Protein AF-A0A957RLX3-F1 (afdb_monomer)

Nearest PDB structures (foldseek):
  5x40-assembly1_B  TM=8.928E-01  e=3.290E-04  Rhodobacter capsulatus
  2yz2-assembly1_A  TM=9.128E-01  e=4.802E-04  Thermotoga maritima MSB8
  4p33-assembly1_A  TM=8.806E-01  e=9.017E-04  Escherichia coli K-12
  8bms-assembly1_B  TM=8.822E-01  e=8.467E-04  Lactobacillus delbrueckii subsp. bulgaricus ATCC 11842 = JCM 1002
  2qi9-assembly1_D  TM=7.342E-01  e=6.179E-04  Escherichia coli

Mean predicted aligned error: 9.69 Å

Radius of gyration: 21.74 Å; Cα contacts (8 Å, |Δi|>4): 178; chains: 1; bounding box: 53×35×50 Å

pLDDT: mean 87.29, std 7.04, range [61.09, 96.62]

Foldseek 3Di:
DLVVLVVVVVVCVVVVAQEEEAAQSCPPPDPVSLVVVLVVLVVSVVVNHHYHYHDPDLVSCLSHPQFDWEDEPNDTQDGGDGSPPDDSQVNVCSNVVHGDDPDDDDDDDDFAAWPDWDFQDWDADPVRHTQDGTDTDTDTHPDDDDDDDDPSNNPVVVD

Sequence (159 aa):
VGEQQRVEILKTLYRGADVLILDEPTAVLAPQEIDEMIATMRSLVTQGKSIIFISHKLHEVEAVADRITVLRKGRVTAQGLLMAGRTKHELAQLMVGRDVVFQVEKSPNTPGDVVLHMDGVKAVNNKGTPALRGVSLEVRAGEILGIAGVAGNGQSEMA

Solvent-accessible surface area (backbone atoms only — not comparable to full-atom values): 10080 Å² total; per-residue (Å²): 103,57,70,58,53,51,51,52,54,51,56,46,50,75,71,64,57,55,66,45,81,41,74,50,80,55,82,78,43,54,74,70,55,43,54,53,50,51,54,50,51,52,53,42,41,77,73,71,35,45,75,49,78,46,69,92,52,64,74,59,48,72,73,70,44,69,60,43,68,38,65,42,96,93,36,80,74,44,71,76,39,56,45,78,96,61,52,73,58,60,53,48,21,63,50,73,70,48,90,68,80,89,73,80,89,71,75,90,79,82,66,53,60,77,75,43,81,44,74,57,42,66,42,62,44,101,84,74,45,83,39,38,87,46,49,61,51,77,41,33,39,91,59,85,87,82,90,84,81,66,93,87,69,26,67,76,85,72,106

Structure (mmCIF, N/CA/C/O backbone):
data_AF-A0A957RLX3-F1
#
_entry.id   AF-A0A957RLX3-F1
#
loop_
_atom_site.group_PDB
_atom_site.id
_atom_site.type_symbol
_atom_site.label_atom_id
_atom_site.label_alt_id
_atom_site.label_comp_id
_atom_site.label_asym_id
_atom_site.label_entity_id
_atom_site.label_seq_id
_atom_site.pdbx_PDB_ins_code
_atom_site.Cartn_x
_atom_site.Cartn_y
_atom_site.Cartn_z
_atom_site.occupancy
_atom_site.B_iso_or_equiv
_atom_site.auth_seq_id
_atom_site.auth_comp_id
_atom_site.auth_asym_id
_atom_site.auth_atom_id
_atom_site.pdbx_PDB_model_num
ATOM 1 N N . VAL A 1 1 ? -6.884 9.700 -11.088 1.00 61.09 1 VAL A N 1
ATOM 2 C CA . VAL A 1 1 ? -7.876 8.803 -10.450 1.00 61.09 1 VAL A CA 1
ATOM 3 C C . VAL A 1 1 ? -8.046 9.144 -8.969 1.00 61.09 1 VAL A C 1
ATOM 5 O O . VAL A 1 1 ? -9.182 9.144 -8.512 1.00 61.09 1 VAL A O 1
ATOM 8 N N . GLY A 1 2 ? -6.992 9.580 -8.259 1.00 65.44 2 GLY A N 1
ATOM 9 C CA . GLY A 1 2 ? -7.095 10.066 -6.872 1.00 65.44 2 GLY A CA 1
ATOM 10 C C . GLY A 1 2 ? -8.160 11.140 -6.630 1.00 65.44 2 GLY A C 1
ATOM 11 O O . GLY A 1 2 ? -8.940 11.026 -5.688 1.00 65.44 2 GLY A O 1
ATOM 12 N N . GLU A 1 3 ? -8.296 12.114 -7.535 1.00 72.19 3 GLU A N 1
ATOM 13 C CA . GLU A 1 3 ? -9.350 13.139 -7.430 1.00 72.19 3 GLU A CA 1
ATOM 14 C C . GLU A 1 3 ? -10.774 12.561 -7.483 1.00 72.19 3 GLU A C 1
ATOM 16 O O . GLU A 1 3 ? -11.655 13.006 -6.750 1.00 72.19 3 GLU A O 1
ATOM 21 N N . GLN A 1 4 ? -11.010 11.518 -8.286 1.00 76.00 4 GLN A N 1
ATOM 22 C CA . GLN A 1 4 ? -12.311 10.840 -8.321 1.00 76.00 4 GLN A CA 1
ATOM 23 C C . GLN A 1 4 ? -12.577 10.101 -7.002 1.00 76.00 4 GLN A C 1
ATOM 25 O O . GLN A 1 4 ? -13.680 10.188 -6.465 1.00 76.00 4 GLN A O 1
ATOM 30 N N . GLN A 1 5 ? -11.554 9.447 -6.442 1.00 69.19 5 GLN A N 1
ATOM 31 C CA . GLN A 1 5 ? -11.631 8.754 -5.154 1.00 69.19 5 GLN A CA 1
ATOM 32 C C . GLN A 1 5 ? -12.013 9.714 -4.015 1.00 69.19 5 GLN A C 1
ATOM 34 O O . GLN A 1 5 ? -12.908 9.421 -3.220 1.00 69.19 5 GLN A O 1
ATOM 39 N N . ARG A 1 6 ? -11.382 10.897 -3.968 1.00 71.69 6 ARG A N 1
ATOM 40 C CA . ARG A 1 6 ? -11.696 11.952 -2.990 1.00 71.69 6 ARG A CA 1
ATOM 41 C C . ARG A 1 6 ? -13.144 12.413 -3.087 1.00 71.69 6 ARG A C 1
ATOM 43 O O . ARG A 1 6 ? -13.809 12.558 -2.061 1.00 71.69 6 ARG A O 1
ATOM 50 N N . VAL A 1 7 ? -13.648 12.612 -4.305 1.00 81.56 7 VAL A N 1
ATOM 51 C CA . VAL A 1 7 ? -15.042 13.015 -4.523 1.00 81.56 7 VAL A CA 1
ATOM 52 C C . VAL A 1 7 ? -16.014 11.947 -4.008 1.00 81.56 7 VAL A C 1
ATOM 54 O O . VAL A 1 7 ? -17.011 12.298 -3.382 1.00 81.56 7 VAL A O 1
ATOM 57 N N . GLU A 1 8 ? -15.736 10.654 -4.195 1.00 78.62 8 GLU A N 1
ATOM 58 C CA . GLU A 1 8 ? -16.578 9.578 -3.643 1.00 78.62 8 GLU A CA 1
ATOM 59 C C . GLU A 1 8 ? -16.588 9.553 -2.108 1.00 78.62 8 GLU A C 1
ATOM 61 O O . GLU A 1 8 ? -17.659 9.450 -1.496 1.00 78.62 8 GLU A O 1
ATOM 66 N N . ILE A 1 9 ? -15.421 9.714 -1.474 1.00 77.00 9 ILE A N 1
ATOM 67 C CA . ILE A 1 9 ? -15.310 9.799 -0.010 1.00 77.00 9 ILE A CA 1
ATOM 68 C C . ILE A 1 9 ? -16.137 10.987 0.505 1.00 77.00 9 ILE A C 1
ATOM 70 O O . ILE A 1 9 ? -16.989 10.819 1.380 1.00 77.00 9 ILE A O 1
ATOM 74 N N . LEU A 1 10 ? -15.961 12.172 -0.087 1.00 73.56 10 LEU A N 1
ATOM 75 C CA . LEU A 1 10 ? -16.691 13.386 0.293 1.00 73.56 10 LEU A CA 1
ATOM 76 C C . LEU A 1 10 ? -18.207 13.250 0.101 1.00 73.56 10 LEU A C 1
ATOM 78 O O . LEU A 1 10 ? -18.970 13.632 0.989 1.00 73.56 10 LEU A O 1
ATOM 82 N N . LYS A 1 11 ? -18.665 12.661 -1.012 1.00 82.56 11 LYS A N 1
ATOM 83 C CA . LYS A 1 11 ? -20.096 12.399 -1.250 1.00 82.56 11 LYS A CA 1
ATOM 84 C C . LYS A 1 11 ? -20.697 11.482 -0.188 1.00 82.56 11 LYS A C 1
ATOM 86 O O . LYS A 1 11 ? -21.838 11.687 0.223 1.00 82.56 11 LYS A O 1
ATOM 91 N N . THR A 1 12 ? -19.945 10.476 0.248 1.00 76.38 12 THR A N 1
ATOM 92 C CA . THR A 1 12 ? -20.392 9.511 1.261 1.00 76.38 12 THR A CA 1
ATOM 93 C C . THR A 1 12 ? -20.514 10.170 2.635 1.00 76.38 12 THR A C 1
ATOM 95 O O . THR A 1 12 ? -21.510 9.979 3.332 1.00 76.38 12 THR A O 1
ATOM 98 N N . LEU A 1 13 ? -19.554 11.024 2.993 1.00 70.69 13 LEU A N 1
ATOM 99 C CA . LEU A 1 13 ? -19.575 11.789 4.241 1.00 70.69 13 LEU A CA 1
ATOM 100 C C . LEU A 1 13 ? -20.684 12.838 4.273 1.00 70.69 13 LEU A C 1
ATOM 102 O O . LEU A 1 13 ? -21.364 12.971 5.287 1.00 70.69 13 LEU A O 1
ATOM 106 N N . TYR A 1 14 ? -20.915 13.538 3.159 1.00 72.62 14 TYR A N 1
ATOM 107 C CA . TYR A 1 14 ? -22.012 14.501 3.035 1.00 72.62 14 TYR A CA 1
ATOM 108 C C . TYR A 1 14 ? -23.380 13.854 3.298 1.00 72.62 14 TYR A C 1
ATOM 110 O O . TYR A 1 14 ? -24.280 14.481 3.847 1.00 72.62 14 TYR A O 1
ATOM 118 N N . ARG A 1 15 ? -23.528 12.569 2.956 1.00 81.00 15 ARG A N 1
ATOM 119 C CA . ARG A 1 15 ? -24.740 11.778 3.211 1.00 81.00 15 ARG A CA 1
ATOM 120 C C . ARG A 1 15 ? -24.861 11.270 4.653 1.00 81.00 15 ARG A C 1
ATOM 122 O O . ARG A 1 15 ? -25.782 10.513 4.939 1.00 81.00 15 ARG A O 1
ATOM 129 N N . GLY A 1 16 ? -23.961 11.675 5.550 1.00 79.25 16 GLY A N 1
ATOM 130 C CA . GLY A 1 16 ? -24.033 11.353 6.973 1.00 79.25 16 GLY A CA 1
ATOM 131 C C . GLY A 1 16 ? -23.573 9.939 7.329 1.00 79.25 16 GLY A C 1
ATOM 132 O O . GLY A 1 16 ? -23.953 9.440 8.379 1.00 79.25 16 GLY A O 1
ATOM 133 N N . ALA A 1 17 ? -22.769 9.277 6.491 1.00 86.38 17 ALA A N 1
ATOM 134 C CA . ALA A 1 17 ? -22.259 7.946 6.815 1.00 86.38 17 ALA A CA 1
ATOM 135 C C . ALA A 1 17 ? -21.390 7.970 8.086 1.00 86.38 17 ALA A C 1
ATOM 137 O O . ALA A 1 17 ? -20.499 8.813 8.216 1.00 86.38 17 ALA A O 1
ATOM 138 N N . ASP A 1 18 ? -21.627 7.034 9.006 1.00 89.00 18 ASP A N 1
ATOM 139 C CA . ASP A 1 18 ? -20.808 6.830 10.214 1.00 89.00 18 ASP A CA 1
ATOM 140 C C . ASP A 1 18 ? -19.757 5.731 10.039 1.00 89.00 18 ASP A C 1
ATOM 142 O O . ASP A 1 18 ? -18.738 5.726 10.730 1.00 89.00 18 ASP A O 1
ATOM 146 N N . VAL A 1 19 ? -19.985 4.831 9.077 1.00 91.88 19 VAL A N 1
ATOM 147 C CA . VAL A 1 19 ? -19.082 3.738 8.715 1.00 91.88 19 VAL A CA 1
ATOM 148 C C . VAL A 1 19 ? -18.776 3.810 7.223 1.00 91.88 19 VAL A C 1
ATOM 150 O O . VAL A 1 19 ? -19.692 3.850 6.402 1.00 91.88 19 VAL A O 1
ATOM 153 N N . LEU A 1 20 ? -17.492 3.805 6.871 1.00 91.19 20 LEU A N 1
ATOM 154 C CA . LEU A 1 20 ? -17.012 3.752 5.493 1.00 91.19 20 LEU A CA 1
ATOM 155 C C . LEU A 1 20 ? -16.363 2.394 5.231 1.00 91.19 20 LEU A C 1
ATOM 157 O O . LEU A 1 20 ? -15.551 1.937 6.030 1.00 91.19 20 LEU A O 1
ATOM 161 N N . ILE A 1 21 ? -16.690 1.765 4.103 1.00 92.56 21 ILE A N 1
ATOM 162 C CA . ILE A 1 21 ? -16.024 0.547 3.629 1.00 92.56 21 ILE A CA 1
ATOM 163 C C . ILE A 1 21 ? -15.280 0.907 2.351 1.00 92.56 21 ILE A C 1
ATOM 165 O O . ILE A 1 21 ? -15.893 1.368 1.389 1.00 92.56 21 ILE A O 1
ATOM 169 N N . LEU A 1 22 ? -13.965 0.725 2.359 1.00 90.81 22 LEU A N 1
ATOM 170 C CA . LEU A 1 22 ? -13.095 1.026 1.233 1.00 90.81 22 LEU A CA 1
ATOM 171 C C . LEU A 1 22 ? -12.440 -0.272 0.766 1.00 90.81 22 LEU A C 1
ATOM 173 O O . LEU A 1 22 ? -11.652 -0.859 1.507 1.00 90.81 22 LEU A O 1
ATOM 177 N N . ASP A 1 23 ? -12.784 -0.706 -0.446 1.00 90.75 23 ASP A N 1
ATOM 178 C CA . ASP A 1 23 ? -12.270 -1.937 -1.047 1.00 90.75 23 ASP A CA 1
ATOM 179 C C . ASP A 1 23 ? -11.167 -1.640 -2.064 1.00 90.75 23 ASP A C 1
ATOM 181 O O . ASP A 1 23 ? -11.415 -0.966 -3.064 1.00 90.75 23 ASP A O 1
ATOM 185 N N . GLU A 1 24 ? -9.939 -2.056 -1.745 1.00 90.00 24 GLU A N 1
ATOM 186 C CA . GLU A 1 24 ? -8.702 -1.784 -2.491 1.00 90.00 24 GLU A CA 1
ATOM 187 C C . GLU A 1 24 ? -8.612 -0.365 -3.094 1.00 90.00 24 GLU A C 1
ATOM 189 O O . GLU A 1 24 ? -8.296 -0.188 -4.277 1.00 90.00 24 GLU A O 1
ATOM 194 N N . PRO A 1 25 ? -8.847 0.697 -2.299 1.00 85.19 25 PRO A N 1
ATOM 195 C CA . PRO A 1 25 ? -9.000 2.049 -2.834 1.00 85.19 25 PRO A CA 1
ATOM 196 C C . PRO A 1 25 ? -7.694 2.643 -3.397 1.00 85.19 25 PRO A C 1
ATOM 198 O O . PRO A 1 25 ? -7.714 3.689 -4.035 1.00 85.19 25 PRO A O 1
ATOM 201 N N . THR A 1 26 ? -6.548 1.999 -3.175 1.00 85.44 26 THR A N 1
ATOM 202 C CA . THR A 1 26 ? -5.220 2.461 -3.609 1.00 85.44 26 THR A CA 1
ATOM 203 C C . THR A 1 26 ? -4.716 1.787 -4.881 1.00 85.44 26 THR A C 1
ATOM 205 O O . THR A 1 26 ? -3.579 2.031 -5.287 1.00 85.44 26 THR A O 1
ATOM 208 N N . ALA A 1 27 ? -5.496 0.891 -5.498 1.00 83.00 27 ALA A N 1
ATOM 209 C CA . ALA A 1 27 ? -5.030 0.056 -6.610 1.00 83.00 27 ALA A CA 1
ATOM 210 C C . ALA A 1 27 ? -4.460 0.869 -7.791 1.00 83.00 27 ALA A C 1
ATOM 212 O O . ALA A 1 27 ? -3.558 0.414 -8.489 1.00 83.00 27 ALA A O 1
ATOM 213 N N . VAL A 1 28 ? -4.960 2.091 -7.973 1.00 78.44 28 VAL A N 1
ATOM 214 C CA . VAL A 1 28 ? -4.675 3.000 -9.096 1.00 78.44 28 VAL A CA 1
ATOM 215 C C . VAL A 1 28 ? -4.024 4.314 -8.655 1.00 78.44 28 VAL A C 1
ATOM 217 O O . VAL A 1 28 ? -3.949 5.254 -9.445 1.00 78.44 28 VAL A O 1
ATOM 220 N N . LEU A 1 29 ? -3.594 4.394 -7.393 1.00 79.56 29 LEU A N 1
ATOM 221 C CA . LEU A 1 29 ? -3.003 5.594 -6.805 1.00 79.56 29 LEU A CA 1
ATOM 222 C C . LEU A 1 29 ? -1.476 5.508 -6.800 1.00 79.56 29 LEU A C 1
ATOM 224 O O . LEU A 1 29 ? -0.893 4.463 -6.502 1.00 79.56 29 LEU A O 1
ATOM 228 N N . ALA A 1 30 ? -0.827 6.629 -7.104 1.00 83.31 30 ALA A N 1
ATOM 229 C CA . ALA A 1 30 ? 0.602 6.807 -6.901 1.00 83.31 30 ALA A CA 1
ATOM 230 C C . ALA A 1 30 ? 0.935 6.870 -5.394 1.00 83.31 30 ALA A C 1
ATOM 232 O O . ALA A 1 30 ? 0.075 7.245 -4.598 1.00 83.31 30 ALA A O 1
ATOM 233 N N . PRO A 1 31 ? 2.184 6.581 -4.975 1.00 83.19 31 PRO A N 1
ATOM 234 C CA . PRO A 1 31 ? 2.562 6.573 -3.556 1.00 83.19 31 PRO A CA 1
ATOM 235 C C . PRO A 1 31 ? 2.183 7.851 -2.790 1.00 83.19 31 PRO A C 1
ATOM 237 O O . PRO A 1 31 ? 1.643 7.777 -1.695 1.00 83.19 31 PRO A O 1
ATOM 240 N N . GLN A 1 32 ? 2.374 9.019 -3.404 1.00 82.44 32 GLN A N 1
ATOM 241 C CA . GLN A 1 32 ? 2.021 10.311 -2.803 1.00 82.44 32 GLN A CA 1
ATOM 242 C C . GLN A 1 32 ? 0.500 10.472 -2.622 1.00 82.44 32 GLN A C 1
ATOM 244 O O . GLN A 1 32 ? 0.045 10.964 -1.594 1.00 82.44 32 GLN A O 1
ATOM 249 N N . GLU A 1 33 ? -0.300 10.010 -3.592 1.00 83.50 33 GLU A N 1
ATOM 250 C CA . GLU A 1 33 ? -1.768 10.028 -3.497 1.00 83.50 33 GLU A CA 1
ATOM 251 C C . GLU A 1 33 ? -2.269 9.085 -2.385 1.00 83.50 33 GLU A C 1
ATOM 253 O O . GLU A 1 33 ? -3.281 9.366 -1.740 1.00 83.50 33 GLU A O 1
ATOM 258 N N . ILE A 1 34 ? -1.556 7.980 -2.131 1.00 87.12 34 ILE A N 1
ATOM 259 C CA . ILE A 1 34 ? -1.855 7.058 -1.028 1.00 87.12 34 ILE A CA 1
ATOM 260 C C . ILE A 1 34 ? -1.644 7.760 0.317 1.00 87.12 34 ILE A C 1
ATOM 262 O O . ILE A 1 34 ? -2.535 7.703 1.165 1.00 87.12 34 ILE A O 1
ATOM 266 N N . ASP A 1 35 ? -0.526 8.464 0.503 1.00 87.25 35 ASP A N 1
ATOM 267 C CA . ASP A 1 35 ? -0.233 9.190 1.747 1.00 87.25 35 ASP A CA 1
ATOM 268 C C . ASP A 1 35 ? -1.315 10.239 2.070 1.00 87.25 35 ASP A C 1
ATOM 270 O O . ASP A 1 35 ? -1.787 10.344 3.207 1.00 87.25 35 ASP A O 1
ATOM 274 N N . GLU A 1 36 ? -1.781 10.974 1.057 1.00 86.06 36 GLU A N 1
ATOM 275 C CA . GLU A 1 36 ? -2.872 11.947 1.195 1.00 86.06 36 GLU A CA 1
ATOM 276 C C . GLU A 1 36 ? -4.213 11.286 1.553 1.00 86.06 36 GLU A C 1
ATOM 278 O O . GLU A 1 36 ? -4.970 11.790 2.395 1.00 86.06 36 GLU A O 1
ATOM 283 N N . MET A 1 37 ? -4.521 10.139 0.941 1.00 87.00 37 MET A N 1
ATOM 284 C CA . MET A 1 37 ? -5.716 9.366 1.275 1.00 87.00 37 MET A CA 1
ATOM 285 C C . MET A 1 37 ? -5.656 8.861 2.722 1.00 87.00 37 MET A C 1
ATOM 287 O O . MET A 1 37 ? -6.644 8.962 3.450 1.00 87.00 37 MET A O 1
ATOM 291 N N . ILE A 1 38 ? -4.493 8.381 3.170 1.00 88.69 38 ILE A N 1
ATOM 292 C CA . ILE A 1 38 ? -4.257 7.944 4.551 1.00 88.69 38 ILE A CA 1
ATOM 293 C C . ILE A 1 38 ? -4.473 9.095 5.537 1.00 88.69 38 ILE A C 1
ATOM 295 O O . ILE A 1 38 ? -5.179 8.927 6.536 1.00 88.69 38 ILE A O 1
ATOM 299 N N . ALA A 1 39 ? -3.925 10.277 5.249 1.00 89.12 39 ALA A N 1
ATOM 300 C CA . ALA A 1 39 ? -4.135 11.467 6.070 1.00 89.12 39 ALA A CA 1
ATOM 301 C C . ALA A 1 39 ? -5.625 11.840 6.167 1.00 89.12 39 ALA A C 1
ATOM 303 O O . ALA A 1 39 ? -6.130 12.136 7.254 1.00 89.12 39 ALA A O 1
ATOM 304 N N . THR A 1 40 ? -6.347 11.747 5.046 1.00 87.62 40 THR A N 1
ATOM 305 C CA . THR A 1 40 ? -7.796 11.986 4.992 1.00 87.62 40 THR A CA 1
ATOM 306 C C . THR A 1 40 ? -8.547 10.991 5.876 1.00 87.62 40 THR A C 1
ATOM 308 O O . THR A 1 40 ? -9.333 11.404 6.725 1.00 87.62 40 THR A O 1
ATOM 311 N N . MET A 1 41 ? -8.268 9.689 5.751 1.00 88.94 41 MET A N 1
ATOM 312 C CA . MET A 1 41 ? -8.905 8.650 6.569 1.00 88.94 41 MET A CA 1
ATOM 313 C C . MET A 1 41 ? -8.679 8.877 8.067 1.00 88.94 41 MET A C 1
ATOM 315 O O . MET A 1 41 ? -9.631 8.810 8.841 1.00 88.94 41 MET A O 1
ATOM 319 N N . ARG A 1 42 ? -7.453 9.228 8.478 1.00 89.75 42 ARG A N 1
ATOM 320 C CA . ARG A 1 42 ? -7.154 9.564 9.879 1.00 89.75 42 ARG A CA 1
ATOM 321 C C . ARG A 1 42 ? -7.978 10.753 10.371 1.00 89.75 42 ARG A C 1
ATOM 323 O O . ARG A 1 42 ? -8.525 10.690 11.467 1.00 89.75 42 ARG A O 1
ATOM 330 N N . SER A 1 43 ? -8.124 11.805 9.562 1.00 89.38 43 SER A N 1
ATOM 331 C CA . SER A 1 43 ? -8.977 12.947 9.915 1.00 89.38 43 SER A CA 1
ATOM 332 C C . SER A 1 43 ? -10.434 12.525 10.136 1.00 89.38 43 SER A C 1
ATOM 334 O O . SER A 1 43 ? -11.053 12.932 11.117 1.00 89.38 43 SER A O 1
ATOM 336 N N . LEU A 1 44 ? -10.972 11.646 9.291 1.00 88.44 44 LEU A N 1
ATOM 337 C CA . LEU A 1 44 ? -12.337 11.137 9.454 1.00 88.44 44 LEU A CA 1
ATOM 338 C C . LEU A 1 44 ? -12.501 10.325 10.740 1.00 88.44 44 LEU A C 1
ATOM 340 O O . LEU A 1 44 ? -13.491 10.503 11.449 1.00 88.44 44 LEU A O 1
ATOM 344 N N . VAL A 1 45 ? -11.511 9.501 11.086 1.00 91.00 45 VAL A N 1
ATOM 345 C CA . VAL A 1 45 ? -11.504 8.768 12.360 1.00 91.00 45 VAL A CA 1
ATOM 346 C C . VAL A 1 45 ? -11.516 9.731 13.547 1.00 91.00 45 VAL A C 1
ATOM 348 O O . VAL A 1 45 ? -12.308 9.551 14.469 1.00 91.00 45 VAL A O 1
ATOM 351 N N . THR A 1 46 ? -10.734 10.818 13.503 1.00 91.12 46 THR A N 1
ATOM 352 C CA . THR A 1 46 ? -10.769 11.842 14.569 1.00 91.12 46 THR A CA 1
ATOM 353 C C . THR A 1 46 ? -12.113 12.566 14.678 1.00 91.12 46 THR A C 1
ATOM 355 O O . THR A 1 46 ? -12.458 13.054 15.750 1.00 91.12 46 THR A O 1
ATOM 358 N N . GLN A 1 47 ? -12.902 12.594 13.602 1.00 89.88 47 GLN A N 1
ATOM 359 C CA . GLN A 1 47 ? -14.267 13.132 13.585 1.00 89.88 47 GLN A CA 1
ATOM 360 C C . GLN A 1 47 ? -15.320 12.104 14.046 1.00 89.88 47 GLN A C 1
ATOM 362 O O . GLN A 1 47 ? -16.519 12.351 13.921 1.00 89.88 47 GLN A O 1
ATOM 367 N N . GLY A 1 48 ? -14.895 10.948 14.569 1.00 90.75 48 GLY A N 1
ATOM 368 C CA . GLY A 1 48 ? -15.773 9.903 15.099 1.00 90.75 48 GLY A CA 1
ATOM 369 C C . GLY A 1 48 ? -16.277 8.905 14.056 1.00 90.75 48 GLY A C 1
ATOM 370 O O . GLY A 1 48 ? -17.163 8.107 14.358 1.00 90.75 48 GLY A O 1
ATOM 371 N N . LYS A 1 49 ? -15.738 8.930 12.831 1.00 91.00 49 LYS A N 1
ATOM 372 C CA . LYS A 1 49 ? -16.116 7.981 11.777 1.00 91.00 49 LYS A CA 1
ATOM 373 C C . LYS A 1 49 ? -15.349 6.671 11.922 1.00 91.00 49 LYS A C 1
ATOM 375 O O . LYS A 1 49 ? -14.180 6.654 12.290 1.00 91.00 49 LYS A O 1
ATOM 380 N N . SER A 1 50 ? -16.002 5.561 11.597 1.00 93.38 50 SER A N 1
ATOM 381 C CA . SER A 1 50 ? -15.370 4.241 11.534 1.00 93.38 50 SER A CA 1
ATOM 382 C C . SER A 1 50 ? -15.051 3.872 10.090 1.00 93.38 50 SER A C 1
ATOM 384 O O . SER A 1 50 ? -15.841 4.144 9.188 1.00 93.38 50 SER A O 1
ATOM 386 N N . ILE A 1 51 ? -13.905 3.231 9.856 1.00 93.56 51 ILE A N 1
ATOM 387 C CA . ILE A 1 51 ? -13.468 2.835 8.512 1.00 93.56 51 ILE A CA 1
ATOM 388 C C . ILE A 1 51 ? -13.098 1.351 8.511 1.00 93.56 51 ILE A C 1
ATOM 390 O O . ILE A 1 51 ? -12.307 0.896 9.333 1.00 93.56 51 ILE A O 1
ATOM 394 N N . ILE A 1 52 ? -13.657 0.604 7.563 1.00 94.88 52 ILE A N 1
ATOM 395 C CA . ILE A 1 52 ? -13.210 -0.734 7.181 1.00 94.88 52 ILE A CA 1
ATOM 396 C C . ILE A 1 52 ? -12.387 -0.572 5.907 1.00 94.88 52 ILE A C 1
ATOM 398 O O . ILE A 1 52 ? -12.919 -0.231 4.852 1.00 94.88 52 ILE A O 1
ATOM 402 N N . PHE A 1 53 ? -11.085 -0.806 6.022 1.00 94.25 53 PHE A N 1
ATOM 403 C CA . PHE A 1 53 ? -10.139 -0.702 4.920 1.00 94.25 53 PHE A CA 1
ATOM 404 C C . PHE A 1 53 ? -9.709 -2.100 4.475 1.00 94.25 53 PHE A C 1
ATOM 406 O O . PHE A 1 53 ? -9.125 -2.850 5.258 1.00 94.25 53 PHE A O 1
ATOM 413 N N . ILE A 1 54 ? -10.015 -2.458 3.230 1.00 94.00 54 ILE A N 1
ATOM 414 C CA . ILE A 1 54 ? -9.650 -3.742 2.634 1.00 94.00 54 ILE A CA 1
ATOM 415 C C . ILE A 1 54 ? -8.466 -3.493 1.704 1.00 94.00 54 ILE A C 1
ATOM 417 O O . ILE A 1 54 ? -8.552 -2.715 0.756 1.00 94.00 54 ILE A O 1
ATOM 421 N N . SER A 1 55 ? -7.341 -4.137 1.997 1.00 91.88 55 SER A N 1
ATOM 422 C CA . SER A 1 55 ? -6.136 -4.054 1.177 1.00 91.88 55 SER A CA 1
ATOM 423 C C . SER A 1 55 ? -5.322 -5.333 1.308 1.00 91.88 55 SER A C 1
ATOM 425 O O . SER A 1 55 ? -5.267 -5.958 2.369 1.00 91.88 55 SER A O 1
ATOM 427 N N . HIS A 1 56 ? -4.654 -5.706 0.221 1.00 90.81 56 HIS A N 1
ATOM 428 C CA . HIS A 1 56 ? -3.632 -6.749 0.212 1.00 90.81 56 HIS A CA 1
ATOM 429 C C . HIS A 1 56 ? -2.208 -6.174 0.337 1.00 90.81 56 HIS A C 1
ATOM 431 O O . HIS A 1 56 ? -1.229 -6.924 0.325 1.00 90.81 56 HIS A O 1
ATOM 437 N N . LYS A 1 57 ? -2.061 -4.848 0.457 1.00 89.25 57 LYS A N 1
ATOM 438 C CA . LYS A 1 57 ? -0.773 -4.161 0.564 1.00 89.25 57 LYS A CA 1
ATOM 439 C C . LYS A 1 57 ? -0.444 -3.873 2.029 1.00 89.25 57 LYS A C 1
ATOM 441 O O . LYS A 1 57 ? -0.979 -2.961 2.649 1.00 89.25 57 LYS A O 1
ATOM 446 N N . LEU A 1 58 ? 0.511 -4.626 2.568 1.00 89.06 58 LEU A N 1
ATOM 447 C CA . LEU A 1 58 ? 0.874 -4.570 3.990 1.00 89.06 58 LEU A CA 1
ATOM 448 C C . LEU A 1 58 ? 1.293 -3.181 4.495 1.00 89.06 58 LEU A C 1
ATOM 450 O O . LEU A 1 58 ? 0.937 -2.826 5.608 1.00 89.06 58 LEU A O 1
ATOM 454 N N . HIS A 1 59 ? 2.011 -2.393 3.691 1.00 86.31 59 HIS A N 1
ATOM 455 C CA . HIS A 1 59 ? 2.461 -1.056 4.106 1.00 86.31 59 HIS A CA 1
ATOM 456 C C . HIS A 1 59 ? 1.290 -0.093 4.361 1.00 86.31 59 HIS A C 1
ATOM 458 O O . HIS A 1 59 ? 1.375 0.768 5.229 1.00 86.31 59 HIS A O 1
ATOM 464 N N . GLU A 1 60 ? 0.183 -0.255 3.634 1.00 88.19 60 GLU A N 1
ATOM 465 C CA . GLU A 1 60 ? -1.027 0.543 3.836 1.00 88.19 60 GLU A CA 1
ATOM 466 C C . GLU A 1 60 ? -1.724 0.127 5.128 1.00 88.19 60 GLU A C 1
ATOM 468 O O . GLU A 1 60 ? -2.100 0.976 5.929 1.00 88.19 60 GLU A O 1
ATOM 473 N N . VAL A 1 61 ? -1.840 -1.187 5.356 1.00 89.75 61 VAL A N 1
ATOM 474 C CA . VAL A 1 61 ? -2.418 -1.755 6.582 1.00 89.75 61 VAL A CA 1
ATOM 475 C C . VAL A 1 61 ? -1.652 -1.266 7.811 1.00 89.75 61 VAL A C 1
ATOM 477 O O . VAL A 1 61 ? -2.271 -0.784 8.754 1.00 89.75 61 VAL A O 1
ATOM 480 N N . GLU A 1 62 ? -0.319 -1.310 7.777 1.00 88.75 62 GLU A N 1
ATOM 481 C CA . GLU A 1 62 ? 0.539 -0.807 8.858 1.00 88.75 62 GLU A CA 1
ATOM 482 C C . GLU A 1 62 ? 0.325 0.684 9.143 1.00 88.75 62 GLU A C 1
ATOM 484 O O . GLU A 1 62 ? 0.417 1.117 10.290 1.00 88.75 62 GLU A O 1
ATOM 489 N N . ALA A 1 63 ? 0.027 1.476 8.112 1.00 87.00 63 ALA A N 1
ATOM 490 C CA . ALA A 1 63 ? -0.139 2.914 8.251 1.00 87.00 63 ALA A CA 1
ATOM 491 C C . ALA A 1 63 ? -1.503 3.321 8.832 1.00 87.00 63 ALA A C 1
ATOM 493 O O . ALA A 1 63 ? -1.604 4.404 9.418 1.00 87.00 63 ALA A O 1
ATOM 494 N N . VAL A 1 64 ? -2.556 2.514 8.658 1.00 88.38 64 VAL A N 1
ATOM 495 C CA . VAL A 1 64 ? -3.938 2.953 8.954 1.00 88.38 64 VAL A CA 1
ATOM 496 C C . VAL A 1 64 ? -4.711 2.076 9.919 1.00 88.38 64 VAL A C 1
ATOM 498 O O . VAL A 1 64 ? -5.703 2.542 10.471 1.00 88.38 64 VAL A O 1
ATOM 501 N N . ALA A 1 65 ? -4.319 0.818 10.100 1.00 91.38 65 ALA A N 1
ATOM 502 C CA . ALA A 1 65 ? -5.128 -0.123 10.854 1.00 91.38 65 ALA A CA 1
ATOM 503 C C . ALA A 1 65 ? -4.872 -0.012 12.360 1.00 91.38 65 ALA A C 1
ATOM 505 O O . ALA A 1 65 ? -3.757 -0.223 12.829 1.00 91.38 65 ALA A O 1
ATOM 506 N N . ASP A 1 66 ? -5.935 0.190 13.135 1.00 92.62 66 ASP A N 1
ATOM 507 C CA . ASP A 1 66 ? -5.912 -0.066 14.580 1.00 92.62 66 ASP A CA 1
ATOM 508 C C . ASP A 1 66 ? -6.059 -1.569 14.867 1.00 92.62 66 ASP A C 1
ATOM 510 O O . ASP A 1 66 ? -5.405 -2.143 15.745 1.00 92.62 66 ASP A O 1
ATOM 514 N N . ARG A 1 67 ? -6.946 -2.219 14.098 1.00 94.25 67 ARG A N 1
ATOM 515 C CA . ARG A 1 67 ? -7.330 -3.627 14.225 1.00 94.25 67 ARG A CA 1
ATOM 516 C C . ARG A 1 67 ? -7.323 -4.316 12.869 1.00 94.25 67 ARG A C 1
ATOM 518 O O . ARG A 1 67 ? -7.779 -3.757 11.878 1.00 94.25 67 ARG A O 1
ATOM 525 N N . ILE A 1 68 ? -6.881 -5.568 12.852 1.00 95.38 68 ILE A N 1
ATOM 526 C CA . ILE A 1 68 ? -6.701 -6.362 11.641 1.00 95.38 68 ILE A CA 1
ATOM 527 C C . ILE A 1 68 ? -7.521 -7.645 11.734 1.00 95.38 68 ILE A C 1
ATOM 529 O O . ILE A 1 68 ? -7.528 -8.351 12.748 1.00 95.38 68 ILE A O 1
ATOM 533 N N . THR A 1 69 ? -8.204 -7.952 10.636 1.00 95.44 69 THR A N 1
ATOM 534 C CA . THR A 1 69 ? -8.822 -9.252 10.379 1.00 95.44 69 THR A CA 1
ATOM 535 C C . THR A 1 69 ? -8.244 -9.787 9.079 1.00 95.44 69 THR A C 1
ATOM 537 O O . THR A 1 69 ? -8.237 -9.087 8.072 1.00 95.44 69 THR A O 1
ATOM 540 N N . VAL A 1 70 ? -7.739 -11.016 9.107 1.00 94.94 70 VAL A N 1
ATOM 541 C CA . VAL A 1 70 ? -7.112 -11.667 7.958 1.00 94.94 70 VAL A CA 1
ATOM 542 C C . VAL A 1 70 ? -8.063 -12.716 7.406 1.00 94.94 70 VAL A C 1
ATOM 544 O O . VAL A 1 70 ? -8.514 -13.608 8.131 1.00 94.94 70 VAL A O 1
ATOM 547 N N . LEU A 1 71 ? -8.348 -12.612 6.110 1.00 93.81 71 LEU A N 1
ATOM 548 C CA . LEU A 1 71 ? -9.104 -13.605 5.361 1.00 93.81 71 LEU A CA 1
ATOM 549 C C . LEU A 1 71 ? -8.158 -14.403 4.463 1.00 93.81 71 LEU A C 1
ATOM 551 O O . LEU A 1 71 ? -7.346 -13.840 3.735 1.00 93.81 71 LEU A O 1
ATOM 555 N N . ARG A 1 72 ? -8.304 -15.729 4.469 1.00 91.56 72 ARG A N 1
ATOM 556 C CA . ARG A 1 72 ? -7.579 -16.649 3.586 1.00 91.56 72 ARG A CA 1
ATOM 557 C C . ARG A 1 72 ? -8.529 -17.720 3.072 1.00 91.56 72 ARG A C 1
ATOM 559 O O . ARG A 1 72 ? -9.167 -18.418 3.858 1.00 91.56 72 ARG A O 1
ATOM 566 N N . LYS A 1 73 ? -8.608 -17.883 1.746 1.00 91.44 73 LYS A N 1
ATOM 567 C CA . LYS A 1 73 ? -9.507 -18.853 1.080 1.00 91.44 73 LYS A CA 1
ATOM 568 C C . LYS A 1 73 ? -10.965 -18.747 1.571 1.00 91.44 73 LYS A C 1
ATOM 570 O O . LYS A 1 73 ? -11.587 -19.754 1.897 1.00 91.44 73 LYS A O 1
ATOM 575 N N . GLY A 1 74 ? -11.472 -17.517 1.689 1.00 91.69 74 GLY A N 1
ATOM 576 C CA . GLY A 1 74 ? -12.843 -17.238 2.136 1.00 91.69 74 GLY A CA 1
ATOM 577 C C . GLY A 1 74 ? -13.116 -17.506 3.621 1.00 91.69 74 GLY A C 1
ATOM 578 O O . GLY A 1 74 ? -14.271 -17.494 4.032 1.00 91.69 74 GLY A O 1
ATOM 579 N N . ARG A 1 75 ? -12.085 -17.762 4.438 1.00 93.00 75 ARG A N 1
ATOM 580 C CA . ARG A 1 75 ? -12.218 -17.979 5.886 1.00 93.00 75 ARG A CA 1
ATOM 581 C C . ARG A 1 75 ? -11.409 -16.959 6.667 1.00 93.00 75 ARG A C 1
ATOM 583 O O . ARG A 1 75 ? -10.305 -16.607 6.261 1.00 93.00 75 ARG A O 1
ATOM 590 N N . VAL A 1 76 ? -11.937 -16.538 7.811 1.00 94.81 76 VAL A N 1
ATOM 591 C CA . VAL A 1 76 ? -11.203 -15.709 8.770 1.00 94.81 76 VAL A CA 1
ATOM 592 C C . VAL A 1 76 ? -10.148 -16.580 9.451 1.00 94.81 76 VAL A C 1
ATOM 594 O O . VAL A 1 76 ? -10.486 -17.553 10.121 1.00 94.81 76 VAL A O 1
ATOM 597 N N . THR A 1 77 ? -8.872 -16.266 9.242 1.00 90.94 77 THR A N 1
ATOM 598 C CA . THR A 1 77 ? -7.740 -16.993 9.844 1.00 90.94 77 THR A CA 1
ATOM 599 C C . THR A 1 77 ? -7.156 -16.281 11.050 1.00 90.94 77 THR A C 1
ATOM 601 O O . THR A 1 77 ? -6.540 -16.924 11.894 1.00 90.94 77 THR A O 1
ATOM 604 N N . ALA A 1 78 ? -7.365 -14.972 11.149 1.00 91.69 78 ALA A N 1
ATOM 605 C CA . ALA A 1 78 ? -7.080 -14.188 12.336 1.00 91.69 78 ALA A CA 1
ATOM 606 C C . ALA A 1 78 ? -8.075 -13.032 12.428 1.00 91.69 78 ALA A C 1
ATOM 608 O O . ALA A 1 78 ? -8.454 -12.461 11.406 1.00 91.69 78 ALA A O 1
ATOM 609 N N . GLN A 1 79 ? -8.500 -12.679 13.637 1.00 93.62 79 GLN A N 1
ATOM 610 C CA . GLN A 1 79 ? -9.504 -11.644 13.856 1.00 93.62 79 GLN A CA 1
ATOM 611 C C . GLN A 1 79 ? -9.125 -10.773 15.044 1.00 93.62 79 GLN A C 1
ATOM 613 O O . GLN A 1 79 ? -8.661 -11.275 16.064 1.00 93.62 79 GLN A O 1
ATOM 618 N N . GLY A 1 80 ? -9.379 -9.470 14.919 1.00 90.88 80 GLY A N 1
ATOM 619 C CA . GLY A 1 80 ? -9.228 -8.530 16.025 1.00 90.88 80 GLY A CA 1
ATOM 620 C C . GLY A 1 80 ? -7.787 -8.357 16.498 1.00 90.88 80 GLY A C 1
ATOM 621 O O . GLY A 1 80 ? -7.582 -7.964 17.642 1.00 90.88 80 GLY A O 1
ATOM 622 N N . LEU A 1 81 ? -6.808 -8.640 15.638 1.00 92.69 81 LEU A N 1
ATOM 623 C CA . LEU A 1 81 ? -5.404 -8.409 15.948 1.00 92.69 81 LEU A CA 1
ATOM 624 C C . LEU A 1 81 ? -5.162 -6.909 16.086 1.00 92.69 81 LEU A C 1
ATOM 626 O O . LEU A 1 81 ? -5.576 -6.151 15.216 1.00 92.69 81 LEU A O 1
ATOM 630 N N . LEU A 1 82 ? -4.486 -6.479 17.145 1.00 94.00 82 LEU A N 1
ATOM 631 C CA . LEU A 1 82 ? -3.993 -5.107 17.230 1.00 94.00 82 LEU A CA 1
ATOM 632 C C . LEU A 1 82 ? -2.785 -4.957 16.307 1.00 94.00 82 LEU A C 1
ATOM 634 O O . LEU A 1 82 ? -1.924 -5.837 16.284 1.00 94.00 82 LEU A O 1
ATOM 638 N N . MET A 1 83 ? -2.716 -3.848 15.570 1.00 90.19 83 MET A N 1
ATOM 639 C CA . MET A 1 83 ? -1.535 -3.540 14.756 1.00 90.19 83 MET A CA 1
ATOM 640 C C . MET A 1 83 ? -0.310 -3.251 15.639 1.00 90.19 83 MET A C 1
ATOM 642 O O . MET A 1 83 ? 0.816 -3.606 15.298 1.00 90.19 83 MET A O 1
ATOM 646 N N . ALA A 1 84 ? -0.522 -2.657 16.817 1.00 89.62 84 ALA A N 1
ATOM 647 C CA . ALA A 1 84 ? 0.546 -2.380 17.770 1.00 89.62 84 ALA A CA 1
ATOM 648 C C . ALA A 1 84 ? 1.307 -3.661 18.165 1.00 89.62 84 ALA A C 1
ATOM 650 O O . ALA A 1 84 ? 0.713 -4.646 18.605 1.00 89.62 84 ALA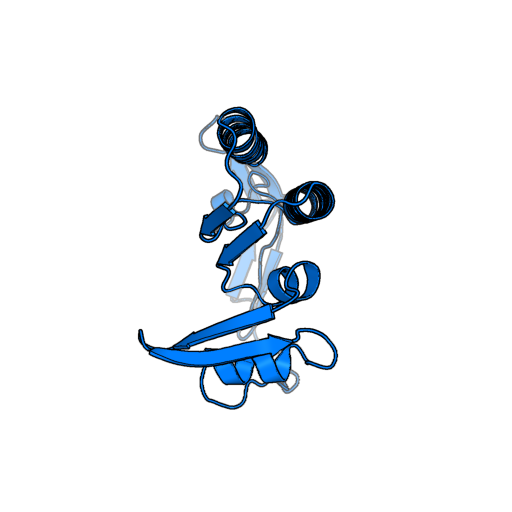 A O 1
ATOM 651 N N . GLY A 1 85 ? 2.636 -3.625 18.026 1.00 85.25 85 GLY A N 1
ATOM 652 C CA . GLY A 1 85 ? 3.516 -4.745 18.368 1.00 85.25 85 GLY A CA 1
ATOM 653 C C . GLY A 1 85 ? 3.558 -5.874 17.334 1.00 85.25 85 GLY A C 1
ATOM 654 O O . GLY A 1 85 ? 4.094 -6.935 17.638 1.00 85.25 85 GLY A O 1
ATOM 655 N N . ARG A 1 86 ? 3.004 -5.673 16.131 1.00 88.12 86 ARG A N 1
ATOM 656 C CA . ARG A 1 86 ? 3.054 -6.651 15.036 1.00 88.12 86 ARG A CA 1
ATOM 657 C C . ARG A 1 86 ? 4.039 -6.251 13.957 1.00 88.12 86 ARG A C 1
ATOM 659 O O . ARG A 1 86 ? 4.283 -5.072 13.719 1.00 88.12 86 ARG A O 1
ATOM 666 N N . THR A 1 87 ? 4.586 -7.262 13.290 1.00 87.88 87 THR A N 1
ATOM 667 C CA . THR A 1 87 ? 5.519 -7.078 12.179 1.00 87.88 87 THR A CA 1
ATOM 668 C C . THR A 1 87 ? 4.848 -7.375 10.843 1.00 87.88 87 THR A C 1
ATOM 670 O O . THR A 1 87 ? 3.969 -8.236 10.738 1.00 87.88 87 THR A O 1
ATOM 673 N N . LYS A 1 88 ? 5.340 -6.724 9.785 1.00 87.50 88 LYS A N 1
ATOM 674 C CA . LYS A 1 88 ? 4.984 -7.022 8.393 1.00 87.50 88 LYS A CA 1
ATOM 675 C C . LYS A 1 88 ? 5.062 -8.509 8.056 1.00 87.50 88 LYS A C 1
ATOM 677 O O . LYS A 1 88 ? 4.244 -9.028 7.300 1.00 87.50 88 LYS A O 1
ATOM 682 N N . HIS A 1 89 ? 6.070 -9.184 8.603 1.00 88.56 89 HIS A N 1
ATOM 683 C CA . HIS A 1 89 ? 6.328 -10.596 8.361 1.00 88.56 89 HIS A CA 1
ATOM 684 C C . HIS A 1 89 ? 5.255 -11.496 8.967 1.00 88.56 89 HIS A C 1
ATOM 686 O O . HIS A 1 89 ? 4.705 -12.337 8.258 1.00 88.56 89 HIS A O 1
ATOM 692 N N . GLU A 1 90 ? 4.874 -11.253 10.221 1.00 89.44 90 GLU A N 1
ATOM 693 C CA . GLU A 1 90 ? 3.769 -11.974 10.859 1.00 89.44 90 GLU A CA 1
ATOM 694 C C . GLU A 1 90 ? 2.461 -11.806 10.076 1.00 89.44 90 GLU A C 1
ATOM 696 O O . GLU A 1 90 ? 1.760 -12.783 9.804 1.00 89.44 90 GLU A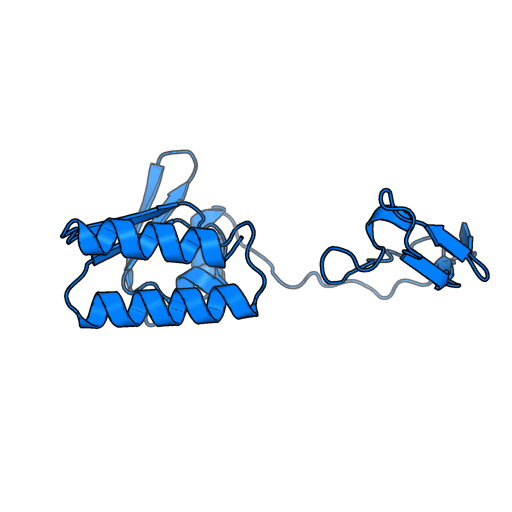 O 1
ATOM 701 N N . LEU A 1 91 ? 2.144 -10.577 9.656 1.00 90.12 91 LEU A N 1
ATOM 702 C CA . LEU A 1 91 ? 0.939 -10.302 8.870 1.00 90.12 91 LEU A CA 1
ATOM 703 C C . LEU A 1 91 ? 0.970 -11.014 7.511 1.00 90.12 91 LEU A C 1
ATOM 705 O O . LEU A 1 91 ? -0.014 -11.651 7.127 1.00 90.12 91 LEU A O 1
ATOM 709 N N . ALA A 1 92 ? 2.107 -10.981 6.811 1.00 90.75 92 ALA A N 1
ATOM 710 C CA . ALA A 1 92 ? 2.284 -11.700 5.551 1.00 90.75 92 ALA A CA 1
ATOM 711 C C . ALA A 1 92 ? 2.085 -13.211 5.723 1.00 90.75 92 ALA A C 1
ATOM 713 O O . ALA A 1 92 ? 1.386 -13.846 4.930 1.00 90.75 92 ALA A O 1
ATOM 714 N N . GLN A 1 93 ? 2.646 -13.790 6.784 1.00 91.06 93 GLN A N 1
ATOM 715 C CA . GLN A 1 93 ? 2.500 -15.208 7.085 1.00 91.06 93 GLN A CA 1
ATOM 716 C C . GLN A 1 93 ? 1.040 -15.583 7.368 1.00 91.06 93 GLN A C 1
ATOM 718 O O . GLN A 1 93 ? 0.573 -16.623 6.900 1.00 91.06 93 GLN A O 1
ATOM 723 N N . LEU A 1 94 ? 0.281 -14.738 8.070 1.00 91.06 94 LEU A N 1
ATOM 724 C CA . LEU A 1 94 ? -1.151 -14.961 8.302 1.00 91.06 94 LEU A CA 1
ATOM 725 C C . LEU A 1 94 ? -1.961 -14.932 6.996 1.00 91.06 94 LEU A C 1
ATOM 727 O O . LEU A 1 94 ? -2.847 -15.777 6.808 1.00 91.06 94 LEU A O 1
ATOM 731 N N . MET A 1 95 ? -1.638 -14.001 6.092 1.00 89.94 95 MET A N 1
ATOM 732 C CA . MET A 1 95 ? -2.298 -13.844 4.789 1.00 89.94 95 MET A CA 1
ATOM 733 C C . MET A 1 95 ? -2.005 -15.023 3.850 1.00 89.94 95 MET A C 1
ATOM 735 O O . MET A 1 95 ? -2.923 -15.589 3.255 1.00 89.94 95 MET A O 1
ATOM 739 N N . VAL A 1 96 ? -0.738 -15.436 3.741 1.00 89.94 96 VAL A N 1
ATOM 740 C CA . VAL A 1 96 ? -0.300 -16.473 2.786 1.00 89.94 96 VAL A CA 1
ATOM 741 C C . VAL A 1 96 ? -0.428 -17.886 3.375 1.00 89.94 96 VAL A C 1
ATOM 743 O O . VAL A 1 96 ? -0.712 -18.844 2.657 1.00 89.94 96 VAL A O 1
ATOM 746 N N . GLY A 1 97 ? -0.279 -18.033 4.693 1.00 86.62 97 GLY A N 1
ATOM 747 C CA . GLY A 1 97 ? -0.336 -19.310 5.411 1.00 86.62 97 GLY A CA 1
ATOM 748 C C . GLY A 1 97 ? 0.950 -20.136 5.384 1.00 86.62 97 GLY A C 1
ATOM 749 O O . GLY A 1 97 ? 0.908 -21.317 5.718 1.00 86.62 97 GLY A O 1
ATOM 750 N N . ARG A 1 98 ? 2.071 -19.536 4.986 1.00 85.62 98 ARG A N 1
ATOM 751 C CA . ARG A 1 98 ? 3.420 -20.117 5.023 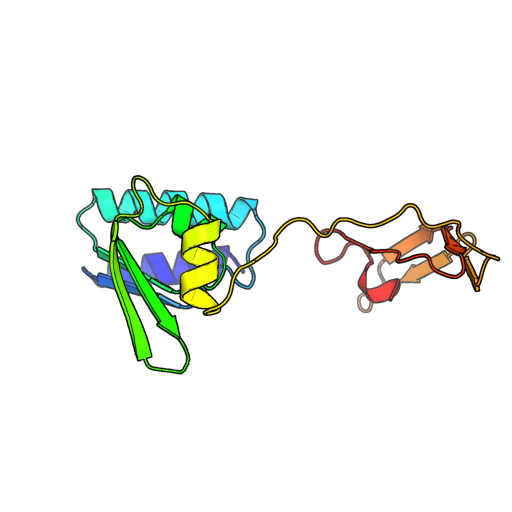1.00 85.62 98 ARG A CA 1
ATOM 752 C C . ARG A 1 98 ? 4.422 -19.024 5.355 1.00 85.62 98 ARG A C 1
ATOM 754 O O . ARG A 1 98 ? 4.090 -17.849 5.217 1.00 85.62 98 ARG A O 1
ATOM 761 N N . ASP A 1 99 ? 5.615 -19.426 5.765 1.00 83.69 99 ASP A N 1
ATOM 762 C CA . ASP A 1 99 ? 6.711 -18.492 5.997 1.00 83.69 99 ASP A CA 1
ATOM 763 C C . ASP A 1 99 ? 7.015 -17.667 4.728 1.00 83.69 99 ASP A C 1
ATOM 765 O O . ASP A 1 99 ? 6.984 -18.194 3.608 1.00 83.69 99 ASP A O 1
ATOM 769 N N . VAL A 1 100 ? 7.228 -16.361 4.900 1.00 80.06 100 VAL A N 1
ATOM 770 C CA . VAL A 1 100 ? 7.399 -15.394 3.808 1.00 80.06 100 VAL A CA 1
ATOM 771 C C . VAL A 1 100 ? 8.779 -14.765 3.90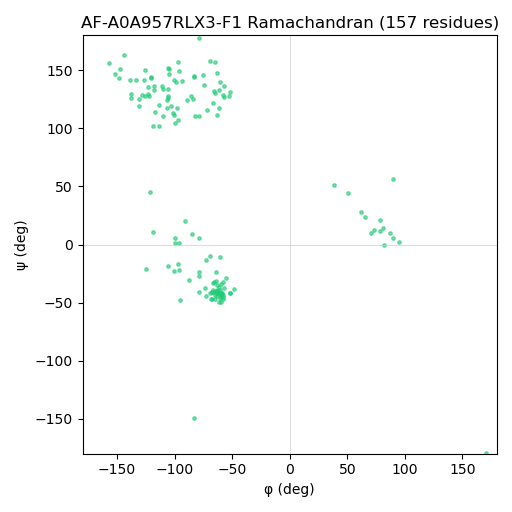3 1.00 80.06 100 VAL A C 1
ATOM 773 O O . VAL A 1 100 ? 9.016 -13.833 4.671 1.00 80.06 100 VAL A O 1
ATOM 776 N N . VAL A 1 101 ? 9.688 -15.243 3.060 1.00 77.44 101 VAL A N 1
ATOM 777 C CA . VAL A 1 101 ? 11.028 -14.674 2.934 1.00 77.44 101 VAL A CA 1
ATOM 778 C C . VAL A 1 101 ? 10.963 -13.454 2.011 1.00 77.44 101 VAL A C 1
ATOM 780 O O . VAL A 1 101 ? 10.725 -13.586 0.812 1.00 77.44 101 VAL A O 1
ATOM 783 N N . PHE A 1 102 ? 11.149 -12.250 2.562 1.00 70.94 102 PHE A N 1
ATOM 784 C CA . PHE A 1 102 ? 11.135 -11.006 1.773 1.00 70.94 102 PHE A CA 1
ATOM 785 C C . PHE A 1 102 ? 12.439 -10.750 1.014 1.00 70.94 102 PHE A C 1
ATOM 787 O O . PHE A 1 102 ? 12.434 -10.020 0.024 1.00 70.94 102 PHE A O 1
ATOM 794 N N . GLN A 1 103 ? 13.549 -11.325 1.477 1.00 72.19 103 GLN A N 1
ATOM 795 C CA . GLN A 1 103 ? 14.856 -11.195 0.845 1.00 72.19 103 GLN A CA 1
ATOM 796 C C . GLN A 1 103 ? 15.255 -12.522 0.217 1.00 72.19 103 GLN A C 1
ATOM 798 O O . GLN A 1 103 ? 15.543 -13.494 0.904 1.00 72.19 103 GLN A O 1
ATOM 803 N N . VAL A 1 104 ? 15.273 -12.555 -1.111 1.00 73.81 104 VAL A N 1
ATOM 804 C CA . VAL A 1 104 ? 15.855 -13.682 -1.834 1.00 73.81 104 VAL A CA 1
ATOM 805 C C . VAL A 1 104 ? 17.366 -13.499 -1.801 1.00 73.81 104 VAL A C 1
ATOM 807 O O . VAL A 1 104 ? 17.881 -12.579 -2.438 1.00 73.81 104 VAL A O 1
ATOM 810 N N . GLU A 1 105 ? 18.074 -14.358 -1.072 1.00 73.12 105 GLU A N 1
ATOM 811 C CA . GLU A 1 105 ? 19.524 -14.466 -1.214 1.00 73.12 105 GLU A CA 1
ATOM 812 C C . GLU A 1 105 ? 19.831 -14.933 -2.639 1.00 73.12 105 GLU A C 1
ATOM 814 O O . GLU A 1 105 ? 19.492 -16.047 -3.040 1.00 73.12 105 GLU A O 1
ATOM 819 N N . LYS A 1 106 ? 20.420 -14.044 -3.440 1.00 76.50 106 LYS A N 1
ATOM 820 C CA . LYS A 1 106 ? 20.866 -14.356 -4.796 1.00 76.50 106 LYS A CA 1
ATOM 821 C C . LYS A 1 106 ? 22.380 -14.471 -4.793 1.00 76.50 106 LYS A C 1
ATOM 823 O O . LYS A 1 106 ? 23.069 -13.552 -4.356 1.00 76.50 106 LYS A O 1
ATOM 828 N N . SER A 1 107 ? 22.896 -15.577 -5.317 1.00 80.12 107 SER A N 1
ATOM 829 C CA . SER A 1 107 ? 24.315 -15.690 -5.642 1.00 80.12 107 SER A CA 1
ATOM 830 C C . SER A 1 107 ? 24.686 -14.673 -6.732 1.00 80.12 107 SER A C 1
ATOM 832 O O . SER A 1 107 ? 23.851 -14.395 -7.601 1.00 80.12 107 SER A O 1
ATOM 834 N N . PRO A 1 108 ? 25.918 -14.130 -6.727 1.00 80.25 108 PRO A N 1
ATOM 835 C CA . PRO A 1 108 ? 26.401 -13.289 -7.816 1.00 80.25 108 PRO A CA 1
ATOM 836 C C . PRO A 1 108 ? 26.224 -14.014 -9.154 1.00 80.25 108 PRO A C 1
ATOM 838 O O . PRO A 1 108 ? 26.637 -15.165 -9.290 1.00 80.25 108 PRO A O 1
ATOM 841 N N . ASN A 1 109 ? 25.585 -13.359 -10.122 1.00 81.44 109 ASN A N 1
ATOM 842 C CA . ASN A 1 109 ? 25.512 -13.860 -11.489 1.00 81.44 109 ASN A CA 1
ATOM 843 C C . ASN A 1 109 ? 26.649 -13.243 -12.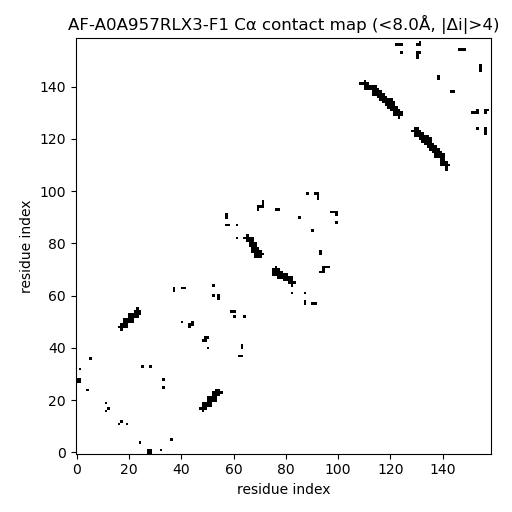307 1.00 81.44 109 ASN A C 1
ATOM 845 O O . ASN A 1 109 ? 26.925 -12.053 -12.157 1.00 81.44 109 ASN A O 1
ATOM 849 N N . THR A 1 110 ? 27.263 -14.028 -13.188 1.00 87.50 110 THR A N 1
ATOM 850 C CA . THR A 1 110 ? 28.198 -13.524 -14.198 1.00 87.50 110 THR A CA 1
ATOM 851 C C . THR A 1 110 ? 27.424 -13.417 -15.509 1.00 87.50 110 THR A C 1
ATOM 853 O O . THR A 1 110 ? 27.127 -14.455 -16.102 1.00 87.50 110 THR A O 1
ATOM 856 N N . PRO A 1 111 ? 27.038 -12.206 -15.954 1.00 90.00 111 PRO A N 1
ATOM 857 C CA . PRO A 1 111 ? 26.264 -12.050 -17.179 1.00 90.00 111 PRO A CA 1
ATOM 858 C C . PRO A 1 111 ? 27.038 -12.583 -18.387 1.00 90.00 111 PRO A C 1
ATOM 860 O O . PRO A 1 111 ? 28.248 -12.375 -18.489 1.00 90.00 111 PRO A O 1
ATOM 863 N N . GLY A 1 112 ? 26.341 -13.267 -19.293 1.00 93.44 112 GLY A N 1
ATOM 864 C CA . GLY A 1 112 ? 26.920 -13.775 -20.535 1.00 93.44 112 GLY A CA 1
ATOM 865 C C . GLY A 1 112 ? 26.972 -12.722 -21.645 1.00 93.44 112 GLY A C 1
ATOM 866 O O . GLY A 1 112 ? 27.089 -11.516 -21.398 1.00 93.44 112 GLY A O 1
ATOM 867 N N . ASP A 1 113 ? 26.870 -13.190 -22.887 1.00 96.56 113 ASP A N 1
ATOM 868 C CA . ASP A 1 113 ? 26.896 -12.335 -24.076 1.00 96.56 113 ASP A CA 1
ATOM 869 C C . ASP A 1 113 ? 25.690 -11.389 -24.141 1.00 96.56 113 ASP A C 1
ATOM 871 O O . ASP A 1 113 ? 24.641 -11.648 -23.549 1.00 96.56 113 ASP A O 1
ATOM 875 N N . VAL A 1 114 ? 25.829 -10.280 -24.869 1.00 96.38 114 VAL A N 1
ATOM 876 C CA . VAL A 1 114 ? 24.719 -9.350 -25.120 1.00 96.38 114 VAL A CA 1
ATOM 877 C C . VAL A 1 114 ? 23.675 -10.050 -25.989 1.00 96.38 114 VAL A C 1
ATOM 879 O O . VAL A 1 114 ? 23.974 -10.490 -27.096 1.00 96.38 114 VAL A O 1
ATOM 882 N N . VAL A 1 115 ? 22.446 -10.146 -25.484 1.00 96.62 115 VAL A N 1
ATOM 883 C CA . VAL A 1 115 ? 21.308 -10.771 -26.181 1.00 96.62 115 VAL A CA 1
ATOM 884 C C . VAL A 1 115 ? 20.309 -9.743 -26.711 1.00 96.62 115 VAL A C 1
ATOM 886 O O . VAL A 1 115 ? 19.532 -10.055 -27.609 1.00 96.62 115 VAL A O 1
ATOM 889 N N . LEU A 1 116 ? 20.346 -8.512 -26.194 1.00 94.31 116 LEU A N 1
ATOM 890 C CA . LEU A 1 116 ? 19.584 -7.371 -26.695 1.00 94.31 116 LEU A CA 1
ATOM 891 C C . LEU A 1 116 ? 20.485 -6.138 -26.698 1.00 94.31 116 LEU A C 1
ATOM 893 O O . LEU A 1 116 ? 21.091 -5.826 -25.678 1.00 94.31 116 LEU A O 1
ATOM 897 N N . HIS A 1 117 ? 20.538 -5.427 -27.821 1.00 96.06 117 HIS A N 1
ATOM 898 C CA . HIS A 1 117 ? 21.226 -4.146 -27.949 1.00 96.06 117 HIS A CA 1
ATOM 899 C C . HIS A 1 117 ? 20.287 -3.144 -28.618 1.00 96.06 117 HIS A C 1
ATOM 901 O O . HIS A 1 117 ? 19.766 -3.392 -29.707 1.00 96.06 117 HIS A O 1
ATOM 907 N N . MET A 1 118 ? 20.074 -2.013 -27.959 1.00 94.12 118 MET A N 1
ATOM 908 C CA . MET A 1 118 ? 19.309 -0.877 -28.452 1.00 94.12 118 MET A CA 1
ATOM 909 C C . MET A 1 118 ? 20.236 0.324 -28.539 1.00 94.12 118 MET A C 1
ATOM 911 O O . MET A 1 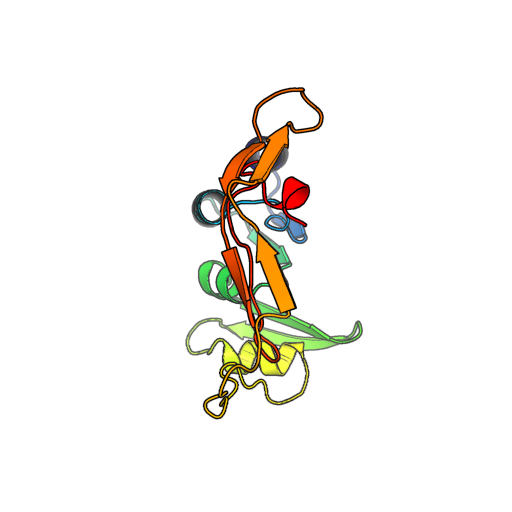118 ? 20.927 0.637 -27.571 1.00 94.12 118 MET A O 1
ATOM 915 N N . ASP A 1 119 ? 20.187 1.032 -29.663 1.00 95.75 119 ASP A N 1
ATOM 916 C CA . ASP A 1 119 ? 20.957 2.253 -29.857 1.00 95.75 119 ASP A CA 1
ATOM 917 C C . ASP A 1 119 ? 20.071 3.381 -30.388 1.00 95.75 119 ASP A C 1
ATOM 919 O O . ASP A 1 119 ? 19.451 3.266 -31.447 1.00 95.75 119 ASP A O 1
ATOM 923 N N . GLY A 1 120 ? 19.973 4.465 -29.619 1.00 95.19 120 GLY A N 1
ATOM 924 C CA . GLY A 1 120 ? 19.312 5.696 -30.028 1.00 95.19 120 GLY A CA 1
ATOM 925 C C . GLY A 1 120 ? 17.824 5.538 -30.341 1.00 95.19 120 GLY A C 1
ATOM 926 O O . GLY A 1 120 ? 17.288 6.314 -31.138 1.00 95.19 120 GLY A O 1
ATOM 927 N N . VAL A 1 121 ? 17.136 4.577 -29.718 1.00 93.75 121 VAL A N 1
ATOM 928 C CA . VAL A 1 121 ? 15.745 4.237 -30.041 1.00 93.75 121 VAL A CA 1
ATOM 929 C C . VAL A 1 121 ? 14.807 5.399 -29.710 1.00 93.75 121 VAL A C 1
ATOM 931 O O .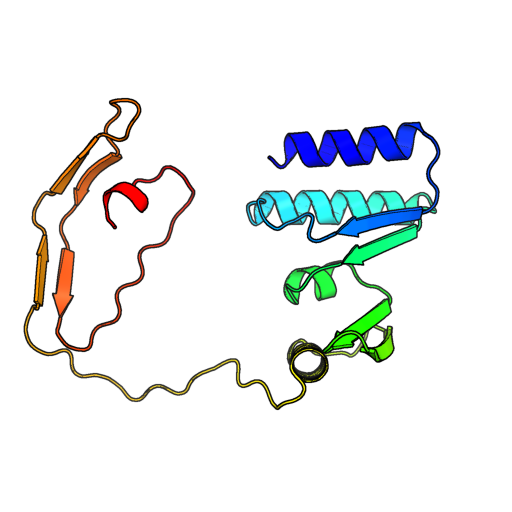 VAL A 1 121 ? 14.835 5.989 -28.624 1.00 93.75 121 VAL A O 1
ATOM 934 N N . LYS A 1 122 ? 13.959 5.742 -30.681 1.00 94.50 122 LYS A N 1
ATOM 935 C CA . LYS A 1 122 ? 12.942 6.793 -30.593 1.00 94.50 122 LYS A CA 1
ATOM 936 C C . LYS A 1 122 ? 11.592 6.204 -30.966 1.00 94.50 122 LYS A C 1
ATOM 938 O O . LYS A 1 122 ? 11.498 5.419 -31.902 1.00 94.50 122 LYS A O 1
ATOM 943 N N . ALA A 1 123 ? 10.555 6.627 -30.261 1.00 91.75 123 ALA A N 1
ATOM 944 C CA . ALA A 1 123 ? 9.190 6.181 -30.491 1.00 91.75 123 ALA A CA 1
ATOM 945 C C . ALA A 1 123 ? 8.217 7.312 -30.164 1.00 91.75 123 ALA A C 1
ATOM 947 O O . ALA A 1 123 ? 8.497 8.162 -29.313 1.00 91.75 123 ALA A O 1
ATOM 948 N N . VAL A 1 124 ? 7.075 7.309 -30.842 1.00 92.31 124 VAL A N 1
ATOM 949 C CA . VAL A 1 124 ? 5.929 8.170 -30.539 1.00 92.31 124 VAL A CA 1
ATOM 950 C C . VAL A 1 124 ? 4.853 7.333 -29.863 1.00 92.31 124 VAL A C 1
ATOM 952 O O . VAL A 1 124 ? 4.703 6.154 -30.177 1.00 92.31 124 VAL A O 1
ATOM 955 N N . ASN A 1 125 ? 4.105 7.930 -28.941 1.00 86.94 125 ASN A N 1
ATOM 956 C CA . ASN A 1 125 ? 2.957 7.256 -28.342 1.00 86.94 125 ASN A CA 1
ATOM 957 C C . ASN A 1 125 ? 1.734 7.294 -29.274 1.00 86.94 125 ASN A C 1
ATOM 959 O O . ASN A 1 125 ? 1.716 7.944 -30.323 1.00 86.94 125 ASN A O 1
ATOM 963 N N . ASN A 1 126 ? 0.653 6.659 -28.830 1.00 84.75 126 ASN A N 1
ATOM 964 C CA . ASN A 1 126 ? -0.652 6.657 -29.497 1.00 84.75 126 ASN A CA 1
ATOM 965 C C . ASN A 1 126 ? -1.312 8.045 -29.661 1.00 84.75 126 ASN A C 1
ATOM 967 O O . ASN A 1 126 ? -2.300 8.164 -30.382 1.00 84.75 126 ASN A O 1
ATOM 971 N N . LYS A 1 127 ? -0.788 9.094 -29.015 1.00 86.06 127 LYS A N 1
ATOM 972 C CA . LYS A 1 127 ? -1.239 10.490 -29.150 1.00 86.06 127 LYS A CA 1
ATOM 973 C C . LYS A 1 127 ? -0.349 11.307 -30.094 1.00 86.06 127 LYS A C 1
ATOM 975 O O . LYS A 1 127 ? -0.535 12.516 -30.202 1.00 86.06 127 LYS A O 1
ATOM 980 N N . GLY A 1 128 ? 0.623 10.673 -30.752 1.00 88.19 128 GLY A N 1
ATOM 981 C CA . GLY A 1 128 ? 1.551 11.332 -31.669 1.00 88.19 128 GLY A CA 1
ATOM 982 C C . GLY A 1 128 ? 2.608 12.199 -30.981 1.00 88.19 128 GLY A C 1
ATOM 983 O O . GLY A 1 128 ? 3.277 12.976 -31.659 1.00 88.19 128 GLY A O 1
ATOM 984 N N . THR A 1 129 ? 2.783 12.095 -29.657 1.00 88.62 129 THR A N 1
ATOM 985 C CA . THR A 1 129 ? 3.850 12.813 -28.948 1.00 88.62 129 THR A CA 1
ATOM 986 C C . THR A 1 129 ? 5.085 11.927 -28.746 1.00 88.62 129 THR A C 1
ATOM 988 O O . THR A 1 129 ? 4.950 10.707 -28.619 1.00 88.62 129 THR A O 1
ATOM 991 N N . PRO A 1 130 ? 6.308 12.499 -28.720 1.00 89.69 130 PRO A N 1
ATOM 992 C CA . PRO A 1 130 ? 7.528 11.722 -28.502 1.00 89.69 130 PRO A CA 1
ATOM 993 C C . PRO A 1 130 ? 7.530 11.025 -27.134 1.00 89.69 130 PRO A C 1
ATOM 995 O O . PRO A 1 130 ? 7.535 11.702 -26.102 1.00 89.69 130 PRO A O 1
ATOM 998 N N . ALA A 1 131 ? 7.567 9.692 -27.144 1.00 91.00 131 ALA A N 1
ATOM 999 C CA . ALA A 1 131 ? 7.607 8.832 -25.962 1.00 91.00 131 ALA A CA 1
ATOM 1000 C C . ALA A 1 131 ? 9.045 8.435 -25.596 1.00 91.00 131 ALA A C 1
ATOM 1002 O O . ALA A 1 131 ? 9.460 8.616 -24.456 1.00 91.00 131 ALA A O 1
ATOM 1003 N N . LEU A 1 132 ? 9.837 7.987 -26.578 1.00 92.94 132 LEU A N 1
ATOM 1004 C CA . LEU A 1 132 ? 11.262 7.677 -26.405 1.00 92.94 132 LEU A CA 1
ATOM 1005 C C . LEU A 1 132 ? 12.121 8.692 -27.160 1.00 92.94 132 LEU A C 1
ATOM 1007 O O . LEU A 1 132 ? 11.823 9.050 -28.302 1.00 92.94 132 LEU A O 1
ATOM 1011 N N . ARG A 1 133 ? 13.200 9.159 -26.524 1.00 92.69 133 ARG A N 1
ATOM 1012 C CA . ARG A 1 133 ? 14.034 10.274 -27.012 1.00 92.69 133 ARG A CA 1
ATOM 1013 C C . ARG A 1 133 ? 15.497 9.880 -27.227 1.00 92.69 133 ARG A C 1
ATOM 1015 O O . ARG A 1 133 ? 16.389 10.635 -26.861 1.00 92.69 133 ARG A O 1
ATOM 1022 N N . GLY A 1 134 ? 15.742 8.730 -27.848 1.00 93.56 134 GLY A N 1
ATOM 1023 C CA . GLY A 1 134 ? 17.097 8.245 -28.109 1.00 93.56 134 GLY A CA 1
ATOM 1024 C C . GLY A 1 134 ? 17.619 7.395 -26.959 1.00 93.56 134 GLY A C 1
ATOM 1025 O O . GLY A 1 134 ? 18.633 7.726 -26.357 1.00 93.56 134 GLY A O 1
ATOM 1026 N N . VAL A 1 135 ? 16.882 6.339 -26.622 1.00 93.56 135 VAL A N 1
ATOM 1027 C CA . VAL A 1 135 ? 17.233 5.414 -25.542 1.00 93.56 135 VAL A CA 1
ATOM 1028 C C . VAL A 1 135 ? 18.175 4.340 -26.082 1.00 93.56 135 VAL A C 1
ATOM 1030 O O . VAL A 1 135 ? 17.849 3.680 -27.070 1.00 93.56 135 VAL A O 1
ATOM 1033 N N . SER A 1 136 ? 19.311 4.154 -25.411 1.00 95.25 136 SER A N 1
ATOM 1034 C CA . SER A 1 136 ? 20.258 3.068 -25.679 1.00 95.25 136 SER A CA 1
ATOM 1035 C C . SER A 1 136 ? 20.383 2.177 -24.443 1.00 95.25 136 SER A C 1
ATOM 1037 O O . SER A 1 136 ? 20.460 2.691 -23.325 1.00 95.25 136 SER A O 1
ATOM 1039 N N . LEU A 1 137 ? 20.383 0.857 -24.636 1.00 94.81 137 LEU A N 1
ATOM 1040 C CA . LEU A 1 137 ? 20.594 -0.127 -23.571 1.00 94.81 137 LEU A CA 1
ATOM 1041 C C . LEU A 1 137 ? 21.102 -1.455 -24.126 1.00 94.81 137 LEU A C 1
ATOM 1043 O O . LEU A 1 137 ? 20.828 -1.810 -25.270 1.00 94.81 137 LEU A O 1
ATOM 1047 N N . GLU A 1 138 ? 21.769 -2.217 -23.270 1.00 95.81 138 GLU A N 1
ATOM 1048 C CA . GLU A 1 138 ? 22.148 -3.605 -23.518 1.00 95.81 138 GLU A CA 1
ATOM 1049 C C . GLU A 1 138 ? 21.529 -4.503 -22.447 1.00 95.81 138 GLU A C 1
ATOM 1051 O O . GLU A 1 138 ? 21.460 -4.112 -21.284 1.00 95.81 138 GLU A O 1
ATOM 1056 N N . VAL A 1 139 ? 21.109 -5.710 -22.830 1.00 95.31 139 VAL A N 1
ATOM 1057 C CA . VAL A 1 139 ? 20.750 -6.783 -21.892 1.00 95.31 139 VAL A CA 1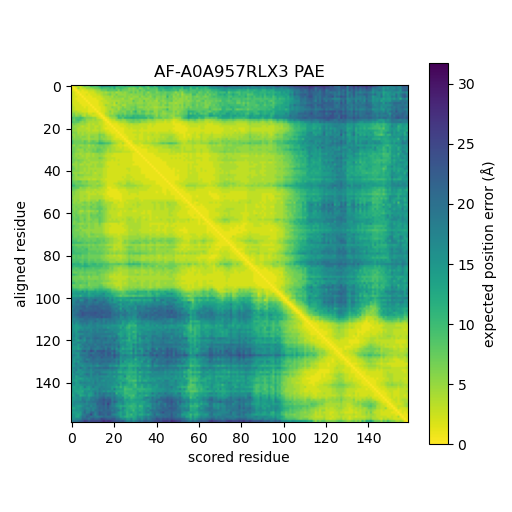
ATOM 1058 C C . VAL A 1 139 ? 21.608 -7.994 -22.199 1.00 95.31 139 VAL A C 1
ATOM 1060 O O . VAL A 1 139 ? 21.691 -8.432 -23.352 1.00 95.31 139 VAL A O 1
ATOM 1063 N N . ARG A 1 140 ? 22.248 -8.542 -21.168 1.00 95.94 140 ARG A N 1
ATOM 1064 C CA . ARG A 1 140 ? 23.126 -9.711 -21.276 1.00 95.94 140 ARG A CA 1
ATOM 1065 C C . ARG A 1 140 ? 22.410 -11.009 -20.923 1.00 95.94 140 ARG A C 1
ATOM 1067 O O . ARG A 1 140 ? 21.417 -11.028 -20.198 1.00 95.94 140 ARG A O 1
ATOM 1074 N N . ALA A 1 141 ? 22.923 -12.128 -21.424 1.00 95.06 141 ALA A N 1
ATOM 1075 C CA . ALA A 1 141 ? 22.402 -13.449 -21.105 1.00 95.06 141 ALA A CA 1
ATOM 1076 C C . ALA A 1 141 ? 22.447 -13.693 -19.585 1.00 95.06 141 ALA A C 1
ATOM 1078 O O . ALA A 1 141 ? 23.479 -13.503 -18.939 1.00 95.06 141 ALA A O 1
ATOM 1079 N N . GLY A 1 142 ? 21.315 -14.110 -19.012 1.00 90.75 142 GLY A N 1
ATOM 1080 C CA . GLY A 1 142 ? 21.155 -14.310 -17.567 1.00 90.75 142 GLY A CA 1
ATOM 1081 C C . GLY A 1 142 ? 20.855 -13.034 -16.768 1.00 90.75 142 GLY A C 1
ATOM 1082 O O . GLY A 1 142 ? 20.677 -13.111 -15.553 1.00 90.75 142 GLY A O 1
ATOM 1083 N N . GLU A 1 143 ? 20.777 -11.870 -17.411 1.00 91.31 143 GLU A N 1
ATOM 1084 C CA . GLU A 1 143 ? 20.365 -10.623 -16.773 1.00 91.31 143 GLU A CA 1
ATOM 1085 C C . GLU A 1 143 ? 18.834 -10.497 -16.724 1.00 91.31 143 GLU A C 1
ATOM 1087 O O . GLU A 1 143 ? 18.123 -10.917 -17.636 1.00 91.31 143 GLU A O 1
ATOM 1092 N N . ILE A 1 144 ? 18.319 -9.903 -15.644 1.00 89.19 144 ILE A N 1
ATOM 1093 C CA . ILE A 1 144 ? 16.913 -9.506 -15.526 1.00 89.19 144 ILE A CA 1
ATOM 1094 C C . ILE A 1 144 ? 16.885 -7.980 -15.462 1.00 89.19 144 ILE A C 1
ATOM 1096 O O . ILE A 1 144 ? 17.169 -7.404 -14.411 1.00 89.19 144 ILE A O 1
ATOM 1100 N N . LEU A 1 145 ? 16.537 -7.334 -16.576 1.00 90.19 145 LEU A N 1
ATOM 1101 C CA . LEU A 1 145 ? 16.353 -5.885 -16.642 1.00 90.19 145 LEU A CA 1
ATOM 1102 C C . LEU A 1 145 ? 14.900 -5.522 -16.305 1.00 90.19 145 LEU A C 1
ATOM 1104 O O . LEU A 1 145 ? 13.967 -6.007 -16.941 1.00 90.19 145 LEU A O 1
ATOM 1108 N N . GLY A 1 146 ? 14.708 -4.652 -15.313 1.00 91.75 146 GLY A N 1
ATOM 1109 C CA . GLY A 1 146 ? 13.405 -4.08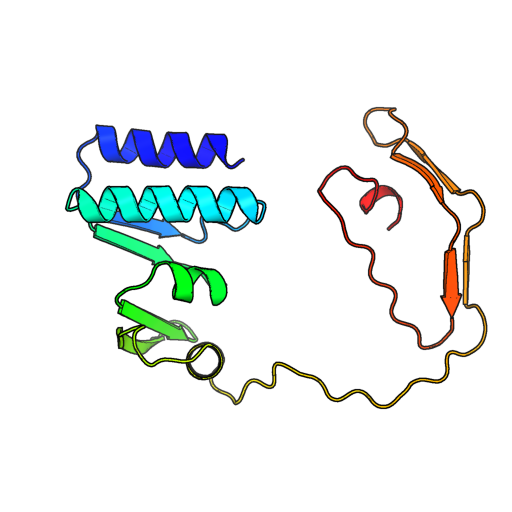2 -14.970 1.00 91.75 146 GLY A CA 1
ATOM 1110 C C . GLY A 1 146 ? 13.310 -2.623 -15.405 1.00 91.75 146 GLY A C 1
ATOM 1111 O O . GLY A 1 146 ? 14.125 -1.805 -14.985 1.00 91.75 146 GLY A O 1
ATOM 1112 N N . ILE A 1 147 ? 12.297 -2.282 -16.204 1.00 88.81 147 ILE A N 1
ATOM 1113 C CA . ILE A 1 147 ? 12.007 -0.899 -16.603 1.00 88.81 147 ILE A CA 1
ATOM 1114 C C . ILE A 1 147 ? 10.896 -0.363 -15.695 1.00 88.81 147 ILE A C 1
ATOM 1116 O O . ILE A 1 147 ? 9.781 -0.881 -15.695 1.00 88.81 147 ILE A O 1
ATOM 1120 N N . ALA A 1 148 ? 11.197 0.673 -14.910 1.00 86.06 148 ALA A N 1
ATOM 1121 C CA . ALA A 1 148 ? 10.265 1.281 -13.961 1.00 86.06 148 ALA A CA 1
ATOM 1122 C C . ALA A 1 148 ? 10.133 2.795 -14.187 1.00 86.06 148 ALA A C 1
ATOM 1124 O O . ALA A 1 148 ? 11.073 3.460 -14.614 1.00 86.06 148 ALA A O 1
ATOM 1125 N N . GLY A 1 149 ? 8.964 3.354 -13.868 1.00 82.38 149 GLY A N 1
ATOM 1126 C CA . GLY A 1 149 ? 8.703 4.795 -13.925 1.00 82.38 149 GLY A CA 1
ATOM 1127 C C . GLY A 1 149 ? 7.222 5.127 -13.724 1.00 82.38 149 GLY A C 1
ATOM 1128 O O . GLY A 1 149 ? 6.398 4.223 -13.591 1.00 82.38 149 GLY A O 1
ATOM 1129 N N . VAL A 1 150 ? 6.871 6.414 -13.767 1.00 77.75 150 VAL A N 1
ATOM 1130 C CA . VAL A 1 150 ? 5.476 6.893 -13.692 1.00 77.75 150 VAL A CA 1
ATOM 1131 C C . VAL A 1 150 ? 4.747 6.663 -15.020 1.00 77.75 150 VAL A C 1
ATOM 1133 O O . VAL A 1 150 ? 5.361 6.746 -16.083 1.00 77.75 150 VAL A O 1
ATOM 1136 N N . ALA A 1 151 ? 3.447 6.364 -14.974 1.00 75.12 151 ALA A N 1
ATOM 1137 C CA . ALA A 1 151 ? 2.633 6.148 -16.168 1.00 75.12 151 ALA A CA 1
ATOM 1138 C C . ALA A 1 151 ? 2.763 7.309 -17.174 1.00 75.12 151 ALA A C 1
ATOM 1140 O O . ALA A 1 151 ? 2.623 8.475 -16.809 1.00 75.12 151 ALA A O 1
ATOM 1141 N N . GLY A 1 152 ? 3.007 6.975 -18.444 1.00 77.19 152 GLY A N 1
ATOM 1142 C CA . GLY A 1 152 ? 3.186 7.951 -19.526 1.00 77.19 152 GLY A CA 1
ATOM 1143 C C . GLY A 1 152 ? 4.640 8.323 -19.836 1.00 77.19 152 GLY A C 1
ATOM 1144 O O . GLY A 1 152 ? 4.863 9.120 -20.743 1.00 77.19 152 GLY A O 1
ATOM 1145 N N . ASN A 1 153 ? 5.621 7.723 -19.152 1.00 82.62 153 ASN A N 1
ATOM 1146 C CA . ASN A 1 153 ? 7.050 7.976 -19.374 1.00 82.62 153 ASN A CA 1
ATOM 1147 C C . ASN A 1 153 ? 7.704 7.030 -20.403 1.00 82.62 153 ASN A C 1
ATOM 1149 O O . ASN A 1 153 ? 8.924 6.886 -20.408 1.00 82.62 153 ASN A O 1
ATOM 1153 N N . GLY A 1 154 ? 6.921 6.389 -21.275 1.00 84.31 154 GLY A N 1
ATOM 1154 C CA . GLY A 1 154 ? 7.447 5.584 -22.383 1.00 84.31 154 GLY A CA 1
ATOM 1155 C C . GLY A 1 154 ? 7.701 4.106 -22.073 1.00 84.31 154 GLY A C 1
ATOM 1156 O O . GLY A 1 154 ? 8.238 3.408 -22.923 1.00 84.31 154 GLY A O 1
ATOM 1157 N N . GLN A 1 155 ? 7.335 3.601 -20.888 1.00 89.50 155 GLN A N 1
ATOM 1158 C CA . GLN A 1 155 ? 7.570 2.195 -20.514 1.00 89.50 155 GLN A CA 1
ATOM 1159 C C . GLN A 1 155 ? 6.806 1.221 -21.410 1.00 89.50 155 GLN A C 1
ATOM 1161 O O . GLN A 1 155 ? 7.297 0.136 -21.683 1.00 89.50 155 GLN A O 1
ATOM 1166 N N . SER A 1 156 ? 5.605 1.604 -21.849 1.00 84.75 156 SER A N 1
ATOM 1167 C CA . SER A 1 156 ? 4.787 0.790 -22.751 1.00 84.75 156 SER A CA 1
ATOM 1168 C C . SER A 1 156 ? 5.336 0.797 -24.171 1.00 84.75 156 SER A C 1
ATOM 1170 O O . SER A 1 156 ? 5.314 -0.227 -24.828 1.00 84.75 156 SER A O 1
ATOM 1172 N N . GLU A 1 157 ? 5.862 1.928 -24.634 1.00 88.00 157 GLU A N 1
ATOM 1173 C CA . GLU A 1 157 ? 6.524 2.047 -25.936 1.00 88.00 157 GLU A CA 1
ATOM 1174 C C . GLU A 1 157 ? 7.905 1.372 -25.973 1.00 88.00 157 GLU A C 1
ATOM 1176 O O . GLU A 1 157 ? 8.480 1.201 -27.046 1.00 88.00 157 GLU A O 1
ATOM 1181 N N . MET A 1 158 ? 8.446 1.026 -24.805 1.00 82.75 158 MET A N 1
ATOM 1182 C CA . MET A 1 158 ? 9.720 0.334 -24.633 1.00 82.75 158 MET A CA 1
ATOM 1183 C C . MET A 1 158 ? 9.563 -1.186 -24.450 1.00 82.75 158 MET A C 1
ATOM 1185 O O . MET A 1 158 ? 10.558 -1.897 -24.573 1.00 82.75 158 MET A O 1
ATOM 1189 N N . ALA A 1 159 ? 8.352 -1.658 -24.131 1.00 75.31 159 ALA A N 1
ATOM 1190 C CA . ALA A 1 159 ? 8.008 -3.066 -23.911 1.00 75.31 159 ALA A CA 1
ATOM 1191 C C . ALA A 1 159 ? 7.548 -3.744 -25.208 1.00 75.31 159 ALA A C 1
ATOM 1193 O O . ALA A 1 159 ? 7.912 -4.926 -25.394 1.00 75.31 159 ALA A O 1
#

Secondary structure (DSSP, 8-state):
-HHHHHHHHHHHHHTT-SEEEEESTTTT--HHHHHHHHHHHHHHHHTT-EEEEE-S-HHHHHHH-SEEEEEETTEEEEEEEESTT--HHHHHHHHHSS---SS---PPP---SEEEEEEEEEEE-TTSSEEEEEEEEEEETT-------STTSSHHHH-